Protein AF-D1CBC8-F1 (afdb_monomer)

Mean predicted aligned error: 10.32 Å

Solvent-accessible surface area (backbone atoms only — not comparable to full-atom values): 6548 Å² total; per-residue (Å²): 122,94,78,79,66,60,103,83,49,77,75,50,75,65,59,50,47,52,52,49,54,36,43,73,75,32,49,66,48,43,49,51,54,38,56,55,56,63,55,48,77,80,55,93,51,64,68,62,40,53,53,52,50,52,52,51,53,51,53,56,50,50,46,66,72,66,66,55,57,64,69,57,41,40,55,52,50,53,56,49,52,54,51,52,52,50,53,49,48,43,74,72,63,46,79,78,76,46,78,76,71,66,81,56,78,80,88,124

pLDDT: mean 77.58, std 15.63, range [42.41, 95.19]

Sequence (108 aa):
MRRFISEDEPLTPEEEEVGRLLAERYPDVARLLLAAADITHLSYDQKKNTDFLMKLSGIAADVLVSNMPAAEANEYVLRKIEVLKAELRENMFGPQTGPWAQGKPPRI

Structure (mmCIF, N/CA/C/O backbone):
data_AF-D1CBC8-F1
#
_entry.id   AF-D1CBC8-F1
#
loop_
_atom_site.group_PDB
_atom_site.id
_atom_site.type_symbol
_atom_site.label_atom_id
_atom_site.label_alt_id
_atom_site.label_comp_id
_atom_site.label_asym_id
_atom_site.label_entity_id
_atom_site.label_seq_id
_atom_site.pdbx_PDB_ins_code
_atom_site.Cartn_x
_atom_site.Cartn_y
_atom_site.Cartn_z
_atom_site.occupancy
_atom_site.B_iso_or_equiv
_atom_site.auth_seq_id
_atom_site.auth_comp_id
_atom_site.auth_asym_id
_atom_site.auth_atom_id
_atom_site.pdbx_PDB_model_num
ATOM 1 N N . MET A 1 1 ? -8.326 0.740 -8.263 1.00 45.34 1 MET A N 1
ATOM 2 C CA . MET A 1 1 ? -7.888 1.686 -7.209 1.00 45.34 1 MET A CA 1
ATOM 3 C C . MET A 1 1 ? -8.606 3.036 -7.297 1.00 45.34 1 MET A C 1
ATOM 5 O O . MET A 1 1 ? -8.348 3.904 -6.487 1.00 45.34 1 MET A O 1
ATOM 9 N N . ARG A 1 2 ? -9.550 3.216 -8.235 1.00 44.44 2 ARG A N 1
ATOM 10 C CA . ARG A 1 2 ? -10.256 4.478 -8.516 1.00 44.44 2 ARG A CA 1
ATOM 11 C C . ARG A 1 2 ? -11.395 4.822 -7.530 1.00 44.44 2 ARG A C 1
ATOM 13 O O . ARG A 1 2 ? -12.295 5.554 -7.909 1.00 44.44 2 ARG A O 1
ATOM 20 N N . ARG A 1 3 ? -11.443 4.210 -6.338 1.00 46.97 3 ARG A N 1
ATOM 21 C CA . ARG A 1 3 ? -12.675 4.136 -5.520 1.00 46.97 3 ARG A CA 1
ATOM 22 C C . ARG A 1 3 ? -12.592 4.651 -4.071 1.00 46.97 3 ARG A C 1
ATOM 24 O O . ARG A 1 3 ? -13.603 4.551 -3.391 1.00 46.97 3 ARG A O 1
ATOM 31 N N . PHE A 1 4 ? -11.453 5.148 -3.569 1.00 48.41 4 PHE A N 1
ATOM 32 C CA . PHE A 1 4 ? -11.237 5.141 -2.104 1.00 48.41 4 PHE A CA 1
ATOM 33 C C . PHE A 1 4 ? -10.740 6.412 -1.417 1.00 48.41 4 PHE A C 1
ATOM 35 O O . PHE A 1 4 ? -10.714 6.436 -0.189 1.00 48.41 4 PHE A O 1
ATOM 42 N N . ILE A 1 5 ? -10.398 7.471 -2.140 1.00 48.56 5 ILE A N 1
ATOM 43 C CA . ILE A 1 5 ? -10.045 8.754 -1.527 1.00 48.56 5 ILE A CA 1
ATOM 44 C C . ILE A 1 5 ? -10.991 9.760 -2.168 1.00 48.56 5 ILE A C 1
ATOM 46 O O . ILE A 1 5 ? -10.710 10.232 -3.254 1.00 48.56 5 ILE A O 1
ATOM 50 N N . SER A 1 6 ? -12.146 9.984 -1.534 1.00 42.41 6 SER A N 1
ATOM 51 C CA . SER A 1 6 ? -13.208 10.894 -1.986 1.00 42.41 6 SER A CA 1
ATOM 52 C C . SER A 1 6 ? -14.004 10.438 -3.225 1.00 42.41 6 SER A C 1
ATOM 54 O O . SER A 1 6 ? -13.460 10.146 -4.283 1.00 42.41 6 SER A O 1
ATOM 56 N N . GLU A 1 7 ? -15.334 10.398 -3.114 1.00 46.31 7 GLU A N 1
ATOM 57 C CA . GLU A 1 7 ? -16.229 10.302 -4.282 1.00 46.31 7 GLU A CA 1
ATOM 58 C C . GLU A 1 7 ? -16.160 11.574 -5.160 1.00 46.31 7 GLU A C 1
ATOM 60 O O . GLU A 1 7 ? -16.612 11.546 -6.303 1.00 46.31 7 GLU A O 1
ATOM 65 N N . ASP A 1 8 ? -15.533 12.649 -4.656 1.00 49.28 8 ASP A N 1
ATOM 66 C CA . ASP A 1 8 ? -15.546 13.994 -5.239 1.00 49.28 8 ASP A CA 1
ATOM 67 C C . ASP A 1 8 ? -14.153 14.575 -5.563 1.00 49.28 8 ASP A C 1
ATOM 69 O O . ASP A 1 8 ? -14.069 15.591 -6.255 1.00 49.28 8 ASP A O 1
ATOM 73 N N . GLU A 1 9 ? -13.049 13.966 -5.106 1.00 54.22 9 GLU A N 1
ATOM 74 C CA . GLU A 1 9 ? -11.693 14.469 -5.370 1.00 54.22 9 GLU A CA 1
ATOM 75 C C . GLU A 1 9 ? -10.985 13.574 -6.394 1.00 54.22 9 GLU A C 1
ATOM 77 O O . GLU A 1 9 ? -10.832 12.369 -6.176 1.00 54.22 9 GLU A O 1
ATOM 82 N N . PRO A 1 10 ? -10.563 14.129 -7.543 1.00 61.53 10 PRO A N 1
ATOM 83 C CA . PRO A 1 10 ? -9.747 13.383 -8.485 1.00 61.53 10 PRO A CA 1
ATOM 84 C C . PRO A 1 10 ? -8.425 12.996 -7.817 1.00 61.53 10 PRO A C 1
ATOM 86 O O . PRO A 1 10 ? -7.876 13.773 -7.035 1.00 61.53 10 PRO A O 1
ATOM 89 N N . LEU A 1 11 ? -7.899 11.816 -8.171 1.00 64.25 11 LEU A N 1
ATOM 90 C CA . LEU A 1 11 ? -6.533 11.443 -7.807 1.00 64.25 11 LEU A CA 1
ATOM 91 C C . LEU A 1 11 ? -5.596 12.584 -8.193 1.00 64.25 11 LEU A C 1
ATOM 93 O O . LEU A 1 11 ? -5.697 13.152 -9.288 1.00 64.25 11 LEU A O 1
ATOM 97 N N . THR A 1 12 ? -4.678 12.914 -7.295 1.00 81.00 12 THR A N 1
ATOM 98 C CA . THR A 1 12 ? -3.614 13.842 -7.648 1.00 81.00 12 THR A CA 1
ATOM 99 C C . THR A 1 12 ? -2.770 13.222 -8.771 1.00 81.00 12 THR A C 1
ATOM 101 O O . THR A 1 12 ? -2.625 11.996 -8.832 1.00 81.00 12 THR A O 1
ATOM 104 N N . PRO A 1 13 ? -2.170 14.031 -9.663 1.00 84.38 13 PRO A N 1
ATOM 105 C CA . PRO A 1 13 ? -1.295 13.509 -10.714 1.00 84.38 13 PRO A CA 1
ATOM 106 C C . PRO A 1 13 ? -0.170 12.607 -10.179 1.00 84.38 13 PRO A C 1
ATOM 108 O O . PRO A 1 13 ? 0.257 11.671 -10.850 1.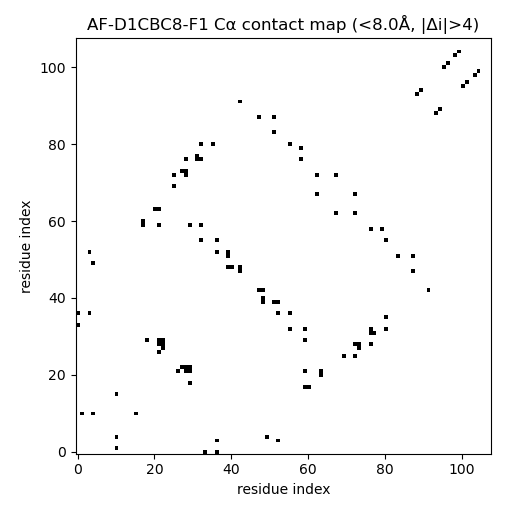00 84.38 13 PRO A O 1
ATOM 111 N N . GLU A 1 14 ? 0.291 12.865 -8.953 1.00 81.69 14 GLU A N 1
ATOM 112 C CA . GLU A 1 14 ? 1.307 12.065 -8.268 1.00 81.69 14 GLU A CA 1
ATOM 113 C C . GLU A 1 14 ? 0.785 10.674 -7.884 1.00 81.69 14 GLU A C 1
ATOM 115 O O . GLU A 1 14 ? 1.470 9.679 -8.113 1.00 81.69 14 GLU A O 1
ATOM 120 N N . GLU A 1 15 ? -0.437 10.571 -7.357 1.00 75.31 15 GLU A N 1
ATOM 121 C CA . GLU A 1 15 ? -1.059 9.284 -7.019 1.00 75.31 15 GLU A CA 1
ATOM 122 C C . GLU A 1 15 ? -1.352 8.442 -8.264 1.00 75.31 15 GLU A C 1
ATOM 124 O O . GLU A 1 15 ? -1.159 7.221 -8.248 1.00 75.31 15 GLU A O 1
ATOM 129 N N . GLU A 1 16 ? -1.779 9.079 -9.359 1.00 83.94 16 GLU A N 1
ATOM 130 C CA . GLU A 1 16 ? -1.954 8.400 -10.646 1.00 83.94 16 GLU A CA 1
ATOM 131 C C . GLU A 1 16 ? -0.626 7.836 -11.161 1.00 83.94 16 GLU A C 1
ATOM 133 O O . GLU A 1 16 ? -0.566 6.676 -11.580 1.00 83.94 16 GLU A O 1
ATOM 138 N N . GLU A 1 17 ? 0.448 8.622 -11.079 1.00 86.75 17 GLU A N 1
ATOM 139 C CA . GLU A 1 17 ? 1.780 8.215 -11.517 1.00 86.75 17 GLU A CA 1
ATOM 140 C C . GLU A 1 17 ? 2.359 7.098 -10.637 1.00 86.75 17 GLU A C 1
ATOM 142 O O . GLU A 1 17 ? 2.883 6.114 -11.161 1.00 86.75 17 GLU A O 1
ATOM 147 N N . VAL A 1 18 ? 2.201 7.174 -9.312 1.00 84.69 18 VAL A N 1
ATOM 148 C CA . VAL A 1 18 ? 2.586 6.094 -8.386 1.00 84.69 18 VAL A CA 1
ATOM 149 C C . VAL A 1 18 ? 1.838 4.807 -8.725 1.00 84.69 18 VAL A C 1
ATOM 151 O O . VAL A 1 18 ? 2.457 3.746 -8.850 1.00 84.69 18 VAL A O 1
ATOM 154 N N . GLY A 1 19 ? 0.520 4.888 -8.930 1.00 85.06 19 GLY A N 1
ATOM 155 C CA . GLY A 1 19 ? -0.296 3.742 -9.326 1.00 85.06 19 GLY A CA 1
ATOM 156 C C . GLY A 1 19 ? 0.145 3.144 -10.665 1.00 85.06 19 GLY A C 1
ATOM 157 O O . GLY A 1 19 ? 0.237 1.919 -10.793 1.00 85.06 19 GLY A O 1
ATOM 158 N N . ARG A 1 20 ? 0.474 3.995 -11.644 1.00 90.75 20 ARG A N 1
ATOM 159 C CA . ARG A 1 20 ? 0.974 3.591 -12.965 1.00 90.75 20 ARG A CA 1
ATOM 160 C C . ARG A 1 20 ? 2.325 2.884 -12.862 1.00 90.75 20 ARG A C 1
ATOM 162 O O . ARG A 1 20 ? 2.454 1.760 -13.343 1.00 90.75 20 ARG A O 1
ATOM 169 N N . LEU A 1 21 ? 3.301 3.503 -12.198 1.00 91.44 21 LEU A N 1
ATOM 170 C CA . LEU A 1 21 ? 4.648 2.957 -12.016 1.00 91.44 21 LEU A CA 1
ATOM 171 C C . LEU A 1 21 ? 4.627 1.630 -11.256 1.00 91.44 21 LEU A C 1
ATOM 173 O O . LEU A 1 21 ? 5.379 0.711 -11.590 1.00 91.44 21 LEU A O 1
ATOM 177 N N . LEU A 1 22 ? 3.759 1.508 -10.251 1.00 90.00 22 LEU A N 1
ATOM 178 C CA . LEU A 1 22 ? 3.613 0.279 -9.484 1.00 90.00 22 LEU A CA 1
ATOM 179 C C . LEU A 1 22 ? 2.979 -0.837 -10.315 1.00 90.00 22 LEU A C 1
ATOM 181 O O . LEU A 1 22 ? 3.463 -1.963 -10.276 1.00 90.00 22 LEU A O 1
ATOM 185 N N . ALA A 1 23 ? 1.941 -0.537 -11.097 1.00 91.06 23 ALA A N 1
ATOM 186 C CA . ALA A 1 23 ? 1.311 -1.517 -11.978 1.00 91.06 23 ALA A CA 1
ATOM 187 C C . ALA A 1 23 ? 2.254 -1.998 -13.094 1.00 91.06 23 ALA A C 1
ATOM 189 O O . ALA A 1 23 ? 2.199 -3.164 -13.481 1.00 91.06 23 ALA A O 1
ATOM 190 N N . GLU A 1 24 ? 3.122 -1.116 -13.590 1.00 92.50 24 GLU A N 1
ATOM 191 C CA . GLU A 1 24 ? 4.097 -1.428 -14.636 1.00 92.50 24 GLU A CA 1
ATOM 192 C C . GLU A 1 24 ? 5.258 -2.284 -14.108 1.00 92.50 24 GLU A C 1
ATOM 194 O O . GLU A 1 24 ? 5.638 -3.272 -14.735 1.00 92.50 24 GLU A O 1
ATOM 199 N N . ARG A 1 25 ? 5.809 -1.937 -12.937 1.00 91.50 25 ARG A N 1
ATOM 200 C CA . ARG A 1 25 ? 7.011 -2.589 -12.383 1.00 91.50 25 ARG A CA 1
ATOM 201 C C . ARG A 1 25 ? 6.702 -3.777 -11.472 1.00 91.50 25 ARG A C 1
ATOM 203 O O . ARG A 1 25 ? 7.490 -4.716 -11.409 1.00 91.50 25 ARG A O 1
ATOM 210 N N . TYR A 1 26 ? 5.572 -3.737 -10.769 1.00 94.69 26 TYR A N 1
ATOM 211 C CA . TYR A 1 26 ? 5.175 -4.714 -9.751 1.00 94.69 26 TYR A CA 1
ATOM 212 C C . TYR A 1 26 ? 3.671 -5.038 -9.843 1.00 94.69 26 TYR A C 1
ATOM 214 O O . TYR A 1 26 ? 2.903 -4.745 -8.920 1.00 94.69 26 TYR A O 1
ATOM 222 N N . PRO A 1 27 ? 3.215 -5.669 -10.941 1.00 92.31 27 PRO A N 1
ATOM 223 C CA . PRO A 1 27 ? 1.789 -5.868 -11.208 1.00 92.31 27 PRO A CA 1
ATOM 224 C C . PRO A 1 27 ? 1.061 -6.658 -10.110 1.00 92.31 27 PRO A C 1
ATOM 226 O O . PRO A 1 27 ? -0.088 -6.354 -9.789 1.00 92.31 27 PRO A O 1
ATOM 229 N N . ASP A 1 28 ? 1.716 -7.642 -9.494 1.00 92.62 28 ASP A N 1
ATOM 230 C CA . ASP A 1 28 ? 1.106 -8.435 -8.421 1.00 92.62 28 ASP A CA 1
ATOM 231 C C . ASP A 1 28 ? 0.997 -7.657 -7.106 1.00 92.62 28 ASP A C 1
ATOM 233 O O . ASP A 1 28 ? -0.027 -7.733 -6.429 1.00 92.62 28 ASP A O 1
ATOM 237 N N . VAL A 1 29 ? 1.984 -6.814 -6.793 1.00 93.06 29 VAL A N 1
ATOM 238 C CA . VAL A 1 29 ? 1.921 -5.899 -5.642 1.00 93.06 29 VAL A CA 1
ATOM 239 C C . VAL A 1 29 ? 0.774 -4.907 -5.811 1.00 93.06 29 VAL A C 1
ATOM 241 O O . VAL A 1 29 ? -0.011 -4.711 -4.884 1.00 93.06 29 VAL A O 1
ATOM 244 N N . ALA A 1 30 ? 0.622 -4.326 -7.005 1.00 91.12 30 ALA A N 1
ATOM 245 C CA . ALA A 1 30 ? -0.481 -3.417 -7.301 1.00 91.12 30 ALA A CA 1
ATOM 246 C C . ALA A 1 30 ? -1.849 -4.095 -7.099 1.00 91.12 30 ALA A C 1
ATOM 248 O O . ALA A 1 30 ? -2.761 -3.498 -6.524 1.00 91.12 30 ALA A O 1
ATOM 249 N N . ARG A 1 31 ? -1.991 -5.365 -7.507 1.00 90.81 31 ARG A N 1
ATOM 250 C CA . ARG A 1 31 ? -3.213 -6.157 -7.272 1.00 90.81 31 ARG A CA 1
ATOM 251 C C . ARG A 1 31 ? -3.465 -6.410 -5.789 1.00 90.81 31 ARG A C 1
ATOM 253 O O . ARG A 1 31 ? -4.601 -6.268 -5.345 1.00 90.81 31 ARG A O 1
ATOM 260 N N . LEU A 1 32 ? -2.433 -6.762 -5.024 1.00 90.50 32 LEU A N 1
ATOM 261 C CA . LEU A 1 32 ? -2.561 -7.012 -3.587 1.00 90.50 32 LEU A CA 1
ATOM 262 C C . LEU A 1 32 ? -2.973 -5.759 -2.818 1.00 90.50 32 LEU A C 1
ATOM 264 O O . LEU A 1 32 ? -3.882 -5.819 -1.992 1.00 90.50 32 LEU A O 1
ATOM 268 N N . LEU A 1 33 ? -2.343 -4.623 -3.109 1.00 89.38 33 LEU A N 1
ATOM 269 C CA . LEU A 1 33 ? -2.682 -3.350 -2.477 1.00 89.38 33 LEU A CA 1
ATOM 270 C C . LEU A 1 33 ? -4.086 -2.885 -2.868 1.00 89.38 33 LEU A C 1
ATOM 272 O O . LEU A 1 33 ? -4.799 -2.339 -2.031 1.00 89.38 33 LEU A O 1
ATOM 276 N N . LEU A 1 34 ? -4.515 -3.153 -4.106 1.00 88.12 34 LEU A N 1
ATOM 277 C CA . LEU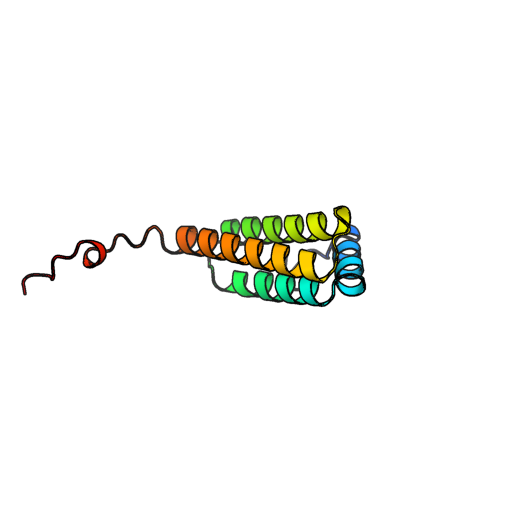 A 1 34 ? -5.880 -2.869 -4.545 1.00 88.12 34 LEU A CA 1
ATOM 278 C C . LEU A 1 34 ? -6.886 -3.701 -3.749 1.00 88.12 34 LEU A C 1
ATOM 280 O O . LEU A 1 34 ? -7.823 -3.150 -3.184 1.00 88.12 34 LEU A O 1
ATOM 284 N N . ALA A 1 35 ? -6.659 -5.011 -3.659 1.00 87.12 35 ALA A N 1
ATOM 285 C CA . ALA A 1 35 ? -7.518 -5.902 -2.891 1.00 87.12 35 ALA A CA 1
ATOM 286 C C . ALA A 1 35 ? -7.548 -5.530 -1.398 1.00 87.12 35 ALA A C 1
ATOM 288 O O . ALA A 1 35 ? -8.588 -5.641 -0.755 1.00 87.12 35 ALA A O 1
ATOM 289 N N . ALA A 1 36 ? -6.426 -5.067 -0.838 1.00 86.19 36 ALA A N 1
ATOM 290 C CA . ALA A 1 36 ? -6.367 -4.587 0.539 1.00 86.19 36 ALA A CA 1
ATOM 291 C C . ALA A 1 36 ? -7.156 -3.285 0.734 1.00 86.19 36 ALA A C 1
ATOM 293 O O . ALA A 1 36 ? -7.892 -3.172 1.713 1.00 86.19 36 ALA A O 1
ATOM 294 N N . ALA A 1 37 ? -7.049 -2.333 -0.197 1.00 83.56 37 ALA A N 1
ATOM 295 C CA . ALA A 1 37 ? -7.848 -1.111 -0.178 1.00 83.56 37 ALA A CA 1
ATOM 296 C C . ALA A 1 37 ? -9.349 -1.433 -0.254 1.00 83.56 37 ALA A C 1
ATOM 298 O O . ALA A 1 37 ? -10.124 -0.858 0.506 1.00 83.56 37 ALA A O 1
ATOM 299 N N . ASP A 1 38 ? -9.743 -2.428 -1.057 1.00 81.06 38 ASP A N 1
ATOM 300 C CA . ASP A 1 38 ? -11.143 -2.847 -1.201 1.00 81.06 38 ASP A CA 1
ATOM 301 C C . ASP A 1 38 ? -11.784 -3.350 0.112 1.00 81.06 38 ASP A C 1
ATOM 303 O O . ASP A 1 38 ? -12.992 -3.210 0.311 1.00 81.06 38 ASP A O 1
ATOM 307 N N . ILE A 1 39 ? -10.989 -3.872 1.057 1.00 69.56 39 ILE A N 1
ATOM 308 C CA . ILE A 1 39 ? -11.470 -4.359 2.366 1.00 69.56 39 ILE A CA 1
ATOM 309 C C . ILE A 1 39 ? -11.931 -3.210 3.281 1.00 69.56 39 ILE A C 1
ATOM 311 O O . ILE A 1 39 ? -12.772 -3.422 4.159 1.00 69.56 39 ILE A O 1
ATOM 315 N N . THR A 1 40 ? -11.442 -1.982 3.078 1.00 68.25 40 THR A N 1
ATOM 316 C CA . THR A 1 40 ? -11.788 -0.824 3.931 1.00 68.25 40 THR A CA 1
ATOM 317 C C . THR A 1 40 ? -13.265 -0.435 3.885 1.00 68.25 40 THR A C 1
ATOM 319 O O . THR A 1 40 ? -13.753 0.231 4.795 1.00 68.25 40 THR A O 1
ATOM 322 N N . HIS A 1 41 ? -14.018 -0.928 2.901 1.00 61.41 41 HIS A N 1
ATOM 323 C CA . HIS A 1 41 ? -15.470 -0.765 2.832 1.00 61.41 41 HIS A CA 1
ATOM 324 C C . HIS A 1 41 ? -16.247 -1.438 3.977 1.00 61.41 41 HIS A C 1
ATOM 326 O O . HIS A 1 41 ? -17.443 -1.195 4.121 1.00 61.41 41 HIS A O 1
ATOM 332 N N . 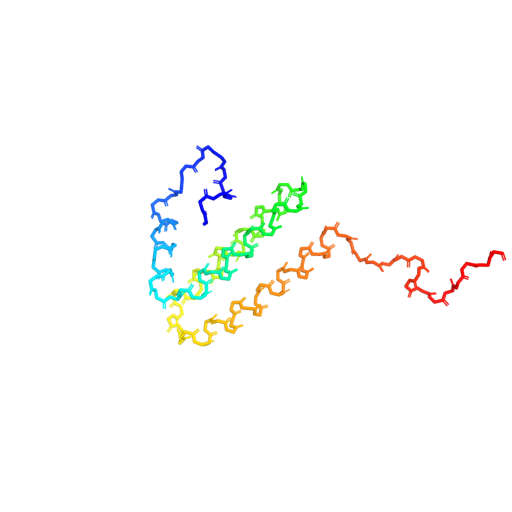LEU A 1 42 ? -15.610 -2.295 4.781 1.00 56.88 42 LEU A N 1
ATOM 333 C CA . LEU A 1 42 ? -16.292 -3.067 5.825 1.00 56.88 42 LEU A CA 1
ATOM 334 C C . LEU A 1 42 ? -16.428 -2.324 7.172 1.00 56.88 42 LEU A C 1
ATOM 336 O O . LEU A 1 42 ? -17.084 -2.837 8.076 1.00 56.88 42 LEU A O 1
ATOM 340 N N . SER A 1 43 ? -15.838 -1.131 7.320 1.00 60.41 43 SER A N 1
ATOM 341 C CA . SER A 1 43 ? -15.843 -0.332 8.557 1.00 60.41 43 SER A CA 1
ATOM 342 C C . SER A 1 43 ? -16.649 0.963 8.402 1.00 60.41 43 SER A C 1
ATOM 344 O O . SER A 1 43 ? -16.378 1.750 7.495 1.00 60.41 43 SER A O 1
ATOM 346 N N . TYR A 1 44 ? -17.576 1.230 9.334 1.00 59.12 44 TYR A N 1
ATOM 347 C CA . TYR A 1 44 ? -18.340 2.490 9.419 1.00 59.12 44 TYR A CA 1
ATOM 348 C C . TYR A 1 44 ? -17.524 3.683 9.967 1.00 59.12 44 TYR A C 1
ATOM 350 O O . TYR A 1 44 ? -18.029 4.803 10.003 1.00 59.12 44 TYR A O 1
ATOM 358 N N . ASP A 1 45 ? -16.278 3.475 10.406 1.00 73.00 45 ASP A N 1
ATOM 359 C CA . ASP A 1 45 ? -15.415 4.538 10.937 1.00 73.00 45 ASP A CA 1
ATOM 360 C C . ASP A 1 45 ? -14.499 5.098 9.836 1.00 73.00 45 ASP A C 1
ATOM 362 O O . ASP A 1 45 ? -13.456 4.524 9.507 1.00 73.00 45 ASP A O 1
ATOM 366 N N . GLN A 1 46 ? -14.896 6.245 9.274 1.00 70.88 46 GLN A N 1
ATOM 367 C CA . GLN A 1 46 ? -14.181 6.930 8.193 1.00 70.88 46 GLN A CA 1
ATOM 368 C C . GLN A 1 46 ? -12.731 7.268 8.566 1.00 70.88 46 GLN A C 1
ATOM 370 O O . GLN A 1 46 ? -11.839 7.119 7.734 1.00 70.88 46 GLN A O 1
ATOM 375 N N . LYS A 1 47 ? -12.466 7.655 9.822 1.00 77.56 47 LYS A N 1
ATOM 376 C CA . LYS A 1 47 ? -11.115 8.022 10.269 1.00 77.56 47 LYS A CA 1
ATOM 377 C C . LYS A 1 47 ? -10.178 6.814 10.245 1.00 77.56 47 LYS A C 1
ATOM 379 O O . LYS A 1 47 ? -9.026 6.941 9.832 1.00 77.56 47 LYS A O 1
ATOM 384 N N . LYS A 1 48 ? -10.667 5.641 10.662 1.00 74.38 48 LYS A N 1
ATOM 385 C CA . LYS A 1 48 ? -9.893 4.387 10.618 1.00 74.38 48 LYS A CA 1
ATOM 386 C C . LYS A 1 48 ? -9.611 3.938 9.183 1.00 74.38 48 LYS A C 1
ATOM 388 O O . LYS A 1 48 ? -8.520 3.444 8.910 1.00 74.38 48 LYS A O 1
ATOM 393 N N . ASN A 1 49 ? -10.553 4.160 8.266 1.00 76.75 49 ASN A N 1
ATOM 394 C CA . ASN A 1 49 ? -10.360 3.847 6.849 1.00 76.75 49 ASN A CA 1
ATOM 395 C C . ASN A 1 49 ? -9.290 4.747 6.221 1.00 76.75 49 ASN A C 1
ATOM 397 O O . ASN A 1 49 ? -8.412 4.246 5.523 1.00 76.75 49 ASN A O 1
ATOM 401 N N . THR A 1 50 ? -9.302 6.048 6.525 1.00 78.44 50 THR A N 1
ATOM 402 C CA . THR A 1 50 ? -8.279 6.985 6.038 1.00 78.44 50 THR A CA 1
ATOM 403 C C . THR A 1 50 ? -6.878 6.626 6.544 1.00 78.44 50 THR A C 1
ATOM 405 O O . THR A 1 50 ? -5.945 6.614 5.747 1.00 78.44 50 THR A O 1
ATOM 408 N N . ASP A 1 51 ? -6.714 6.275 7.827 1.00 83.25 51 ASP A N 1
ATOM 409 C CA . ASP A 1 51 ? -5.412 5.838 8.370 1.00 83.25 51 ASP A CA 1
ATOM 410 C C . ASP A 1 51 ? -4.888 4.578 7.662 1.00 83.25 51 ASP A C 1
ATOM 412 O O . ASP A 1 51 ? -3.730 4.523 7.247 1.00 83.25 51 ASP A O 1
ATOM 416 N N . PHE A 1 52 ? -5.754 3.583 7.454 1.00 84.81 52 PHE A N 1
ATOM 417 C CA . PHE A 1 52 ? -5.386 2.357 6.750 1.00 84.81 52 PHE A CA 1
ATOM 418 C C . PHE A 1 52 ? -4.969 2.624 5.297 1.00 84.81 52 PHE A C 1
ATOM 420 O O . PHE A 1 52 ? -3.944 2.109 4.848 1.00 84.81 52 PHE A O 1
ATOM 427 N N . LEU A 1 53 ? -5.729 3.447 4.567 1.00 82.88 53 LEU A N 1
ATOM 428 C CA . LEU A 1 53 ? -5.405 3.812 3.186 1.00 82.88 53 LEU A CA 1
ATOM 429 C C . LEU A 1 53 ? -4.085 4.589 3.103 1.00 82.88 53 LEU A C 1
ATOM 431 O O . LEU A 1 53 ? -3.256 4.269 2.255 1.00 82.88 53 LEU A O 1
ATOM 435 N N . MET A 1 54 ? -3.829 5.528 4.023 1.00 86.00 54 MET A N 1
ATOM 436 C CA . MET A 1 54 ? -2.538 6.226 4.096 1.00 86.00 54 MET A CA 1
ATOM 437 C C . MET A 1 54 ? -1.372 5.256 4.333 1.00 86.00 54 MET A C 1
ATOM 439 O O . MET A 1 54 ? -0.333 5.362 3.678 1.00 86.00 54 MET A O 1
ATOM 443 N N . LYS A 1 55 ? -1.541 4.269 5.222 1.00 90.00 55 LYS A N 1
ATOM 444 C CA . LYS A 1 55 ? -0.526 3.232 5.465 1.00 90.00 55 LYS A CA 1
ATOM 445 C C . LYS A 1 55 ? -0.284 2.354 4.231 1.00 90.00 55 LYS A C 1
ATOM 447 O O . LYS A 1 55 ? 0.867 2.019 3.953 1.00 90.00 55 LYS A O 1
ATOM 452 N N . LEU A 1 56 ? -1.326 2.012 3.465 1.00 88.94 56 LEU A N 1
ATOM 453 C CA . LEU A 1 56 ? -1.173 1.293 2.191 1.00 88.94 56 LEU A CA 1
ATOM 454 C C . LEU A 1 56 ? -0.397 2.109 1.149 1.00 88.94 56 LEU A C 1
ATOM 456 O O . LEU A 1 56 ? 0.486 1.555 0.492 1.00 88.94 56 LEU A O 1
ATOM 460 N N . SER A 1 57 ? -0.672 3.411 1.029 1.00 86.75 57 SER A N 1
ATOM 461 C CA . SER A 1 57 ? 0.078 4.304 0.135 1.00 86.75 57 SER A CA 1
ATOM 462 C C . SER A 1 57 ? 1.561 4.380 0.511 1.00 86.75 57 SER A C 1
ATOM 464 O O . SER A 1 57 ? 2.420 4.335 -0.368 1.00 86.75 57 SER A O 1
ATOM 466 N N . GLY A 1 58 ? 1.882 4.395 1.810 1.00 89.94 58 GLY A N 1
ATOM 467 C CA . GLY A 1 58 ? 3.266 4.313 2.287 1.00 89.94 58 GLY A CA 1
ATOM 468 C C . GLY A 1 58 ? 3.982 3.032 1.840 1.00 89.94 58 GLY A C 1
ATOM 469 O O . GLY A 1 58 ? 5.114 3.089 1.368 1.00 89.94 58 GLY A O 1
ATOM 470 N N . ILE A 1 59 ? 3.303 1.879 1.893 1.00 92.12 59 ILE A N 1
ATOM 471 C CA . ILE A 1 59 ? 3.867 0.598 1.429 1.00 92.12 59 ILE A CA 1
ATOM 472 C C . ILE A 1 59 ? 4.146 0.627 -0.082 1.00 92.12 59 ILE A C 1
ATOM 474 O O . ILE A 1 59 ? 5.179 0.124 -0.524 1.00 92.12 59 ILE A O 1
ATOM 478 N N . ALA A 1 60 ? 3.248 1.215 -0.879 1.00 89.69 60 ALA A N 1
ATOM 479 C CA . ALA A 1 60 ? 3.452 1.367 -2.320 1.00 89.69 60 ALA A CA 1
ATOM 480 C C . ALA A 1 60 ? 4.706 2.202 -2.633 1.00 89.69 60 ALA A C 1
ATOM 482 O O . ALA A 1 60 ? 5.517 1.813 -3.477 1.00 89.69 60 ALA A O 1
ATOM 483 N N . ALA A 1 61 ? 4.882 3.321 -1.924 1.00 89.62 61 ALA A N 1
ATOM 484 C CA . ALA A 1 61 ? 6.046 4.188 -2.069 1.00 89.62 61 ALA A CA 1
ATOM 485 C C . ALA A 1 61 ? 7.347 3.473 -1.667 1.00 89.62 61 ALA A C 1
ATOM 487 O O . ALA A 1 61 ? 8.314 3.507 -2.430 1.00 89.62 61 ALA A O 1
ATOM 488 N N . ASP A 1 62 ? 7.355 2.763 -0.533 1.00 92.62 62 ASP A N 1
ATOM 489 C CA . ASP A 1 62 ? 8.511 1.986 -0.066 1.00 92.62 62 ASP A CA 1
ATOM 490 C C . ASP A 1 62 ? 9.002 1.002 -1.134 1.00 92.62 62 ASP A C 1
ATOM 492 O O . ASP A 1 62 ? 10.203 0.926 -1.407 1.00 92.62 62 ASP A O 1
ATOM 496 N N . VAL A 1 63 ? 8.081 0.269 -1.770 1.00 93.19 63 VAL A N 1
ATOM 497 C CA . VAL A 1 63 ? 8.408 -0.709 -2.821 1.00 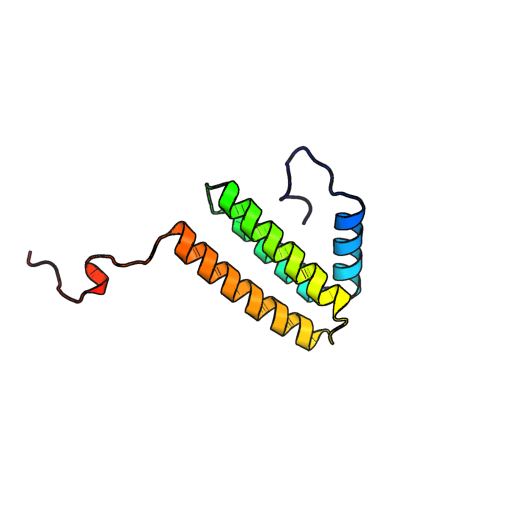93.19 63 VAL A CA 1
ATOM 498 C C . VAL A 1 63 ? 9.040 -0.028 -4.037 1.00 93.19 63 VAL A C 1
ATOM 500 O O . VAL A 1 63 ? 10.045 -0.508 -4.570 1.00 93.19 63 VAL A O 1
ATOM 503 N N . LEU A 1 64 ? 8.482 1.105 -4.474 1.00 89.69 64 LEU A N 1
ATOM 504 C CA . LEU A 1 64 ? 8.978 1.841 -5.639 1.00 89.69 64 LEU A CA 1
ATOM 505 C C . LEU A 1 64 ? 10.371 2.434 -5.411 1.00 89.69 64 LEU A C 1
ATOM 507 O O . LEU A 1 64 ? 11.216 2.343 -6.309 1.00 89.69 64 LEU A O 1
ATOM 511 N N . VAL A 1 65 ? 10.602 3.013 -4.228 1.00 91.62 65 VAL A N 1
ATOM 512 C CA . VAL A 1 65 ? 11.876 3.639 -3.839 1.00 91.62 65 VAL A CA 1
ATOM 513 C C . VAL A 1 65 ? 12.958 2.588 -3.606 1.00 91.62 65 VAL A C 1
ATOM 515 O O . VAL A 1 65 ? 14.084 2.755 -4.067 1.00 91.62 65 VAL A O 1
ATOM 518 N N . SER A 1 66 ? 12.620 1.484 -2.939 1.00 89.56 66 SER A N 1
ATOM 519 C CA . SER A 1 66 ? 13.591 0.442 -2.584 1.00 89.56 66 SER A CA 1
ATOM 520 C C . SER A 1 66 ? 14.073 -0.372 -3.789 1.00 89.56 66 SER A C 1
ATOM 522 O O . SER A 1 66 ? 15.077 -1.068 -3.682 1.00 89.56 66 SER A O 1
ATOM 524 N N . ASN A 1 67 ? 13.373 -0.293 -4.930 1.00 86.75 67 ASN A N 1
ATOM 525 C CA . ASN A 1 67 ? 13.689 -1.021 -6.166 1.00 86.75 67 ASN A CA 1
ATOM 526 C C . ASN A 1 67 ? 13.984 -2.518 -5.931 1.00 86.75 67 ASN A C 1
ATOM 528 O O . ASN A 1 67 ? 14.922 -3.085 -6.494 1.00 86.75 67 ASN A O 1
ATOM 532 N N . MET A 1 68 ? 13.202 -3.129 -5.041 1.00 88.94 68 MET A N 1
ATOM 533 C CA . MET A 1 68 ? 13.373 -4.521 -4.620 1.00 88.94 68 MET A CA 1
ATOM 534 C C . MET A 1 68 ? 13.068 -5.473 -5.783 1.00 88.94 68 MET A C 1
ATOM 536 O O . MET A 1 68 ? 12.227 -5.163 -6.625 1.00 88.94 68 MET A O 1
ATOM 540 N N . PRO A 1 69 ? 13.661 -6.674 -5.829 1.00 93.38 69 PRO A N 1
ATOM 541 C CA . PRO A 1 69 ? 13.199 -7.722 -6.730 1.00 93.38 69 PRO A CA 1
ATOM 542 C C . PRO A 1 69 ? 11.703 -8.006 -6.536 1.00 93.38 69 PRO A C 1
ATOM 544 O O . PRO A 1 69 ? 11.201 -7.996 -5.414 1.00 93.38 69 PRO A O 1
ATOM 547 N N . ALA A 1 70 ? 10.981 -8.313 -7.619 1.00 89.19 70 ALA A N 1
ATOM 548 C CA . ALA A 1 70 ? 9.524 -8.481 -7.572 1.00 89.19 70 ALA A CA 1
ATOM 549 C C . ALA A 1 70 ? 9.051 -9.534 -6.550 1.00 89.19 70 ALA A C 1
ATOM 551 O O . ALA A 1 70 ? 8.025 -9.340 -5.901 1.00 89.19 70 ALA A O 1
ATOM 552 N N . ALA A 1 71 ? 9.811 -10.621 -6.372 1.00 90.31 71 ALA A N 1
ATOM 553 C CA . ALA A 1 71 ? 9.504 -11.650 -5.379 1.00 90.31 71 ALA A 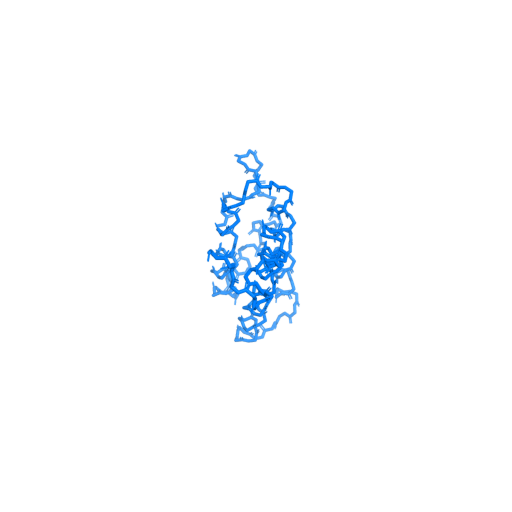CA 1
ATOM 554 C C . ALA A 1 71 ? 9.616 -11.114 -3.939 1.00 90.31 71 ALA A C 1
ATOM 556 O O . ALA A 1 71 ? 8.712 -11.320 -3.133 1.00 90.31 71 ALA A O 1
ATOM 557 N N . GLU A 1 72 ? 10.677 -10.359 -3.644 1.00 93.88 72 GLU A N 1
ATOM 558 C CA . GLU A 1 72 ? 10.893 -9.741 -2.330 1.00 93.88 72 GLU A CA 1
ATOM 559 C C . GLU A 1 72 ? 9.856 -8.653 -2.043 1.00 93.88 72 GLU A C 1
ATOM 561 O O . GLU A 1 72 ? 9.317 -8.584 -0.940 1.00 93.88 72 GLU A O 1
ATOM 566 N N . ALA A 1 73 ? 9.517 -7.839 -3.048 1.00 93.75 73 ALA A N 1
ATOM 567 C CA . ALA A 1 73 ? 8.465 -6.834 -2.939 1.00 93.75 73 ALA A CA 1
ATOM 568 C C . ALA A 1 73 ? 7.107 -7.476 -2.608 1.00 93.75 73 ALA A C 1
ATOM 570 O O . ALA A 1 73 ? 6.366 -6.963 -1.770 1.00 93.75 73 ALA A O 1
ATOM 571 N N . ASN A 1 74 ? 6.795 -8.622 -3.221 1.00 93.06 74 ASN A N 1
ATOM 572 C CA . ASN A 1 74 ? 5.566 -9.361 -2.955 1.00 93.06 74 ASN A CA 1
ATOM 573 C C . ASN A 1 74 ? 5.510 -9.884 -1.509 1.00 93.06 74 ASN A C 1
ATOM 575 O O . ASN A 1 74 ? 4.528 -9.656 -0.803 1.00 93.06 74 ASN A O 1
ATOM 579 N N . GLU A 1 75 ? 6.581 -10.525 -1.032 1.00 94.50 75 GLU A N 1
ATOM 580 C CA . GLU A 1 75 ? 6.667 -11.001 0.356 1.00 94.50 75 GLU A CA 1
ATOM 581 C C . GLU A 1 75 ? 6.603 -9.851 1.372 1.00 94.50 75 GLU A C 1
ATOM 583 O O . GLU A 1 75 ? 5.887 -9.942 2.377 1.00 94.50 75 GLU A O 1
ATOM 588 N N . TYR A 1 76 ? 7.299 -8.744 1.095 1.00 94.75 76 TYR A N 1
ATOM 589 C CA . TYR A 1 76 ? 7.266 -7.533 1.914 1.00 94.75 76 TYR A CA 1
ATOM 590 C C . TYR A 1 76 ? 5.841 -6.988 2.049 1.0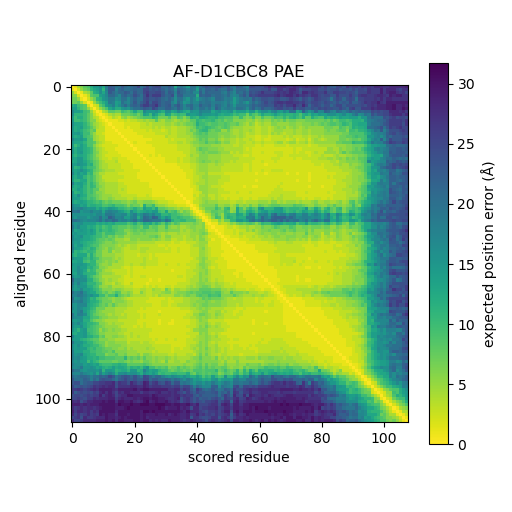0 94.75 76 TYR A C 1
ATOM 592 O O . TYR A 1 76 ? 5.356 -6.771 3.165 1.00 94.75 76 TYR A O 1
ATOM 600 N N . VAL A 1 77 ? 5.149 -6.814 0.922 1.00 94.19 77 VAL A N 1
ATOM 601 C CA . VAL A 1 77 ? 3.787 -6.272 0.868 1.00 94.19 77 VAL A CA 1
ATOM 602 C C . VAL A 1 77 ? 2.804 -7.193 1.579 1.00 94.19 77 VAL A C 1
ATOM 604 O O . VAL A 1 77 ? 2.020 -6.713 2.395 1.00 94.19 77 VAL A O 1
ATOM 607 N N . LEU A 1 78 ? 2.874 -8.507 1.34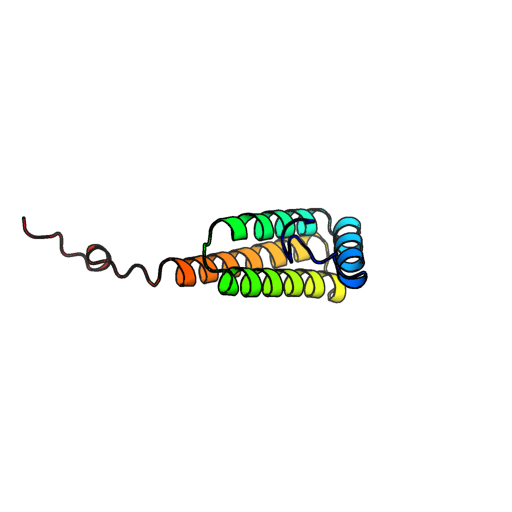7 1.00 92.75 78 LEU A N 1
ATOM 608 C CA . LEU A 1 78 ? 2.025 -9.480 2.038 1.00 92.75 78 LEU A CA 1
ATOM 609 C C . LEU A 1 78 ? 2.194 -9.392 3.556 1.00 92.75 78 LEU A C 1
ATOM 611 O O . LEU A 1 78 ? 1.207 -9.255 4.279 1.00 92.75 78 LEU A O 1
ATOM 615 N N . ARG A 1 79 ? 3.440 -9.387 4.047 1.00 95.06 79 ARG A N 1
ATOM 616 C CA . ARG A 1 79 ? 3.723 -9.261 5.482 1.00 95.06 79 ARG A CA 1
ATOM 617 C C . ARG A 1 79 ? 3.156 -7.962 6.057 1.00 95.06 79 ARG A C 1
ATOM 619 O O . ARG A 1 79 ? 2.601 -7.977 7.154 1.00 95.06 79 ARG A O 1
ATOM 626 N N . LYS A 1 80 ? 3.294 -6.839 5.348 1.00 95.19 80 LYS A N 1
ATOM 627 C CA . LYS A 1 80 ? 2.775 -5.541 5.802 1.00 95.19 80 LYS A CA 1
ATOM 628 C C . LYS A 1 80 ? 1.248 -5.497 5.800 1.00 95.19 80 LYS A C 1
ATOM 630 O O . LYS A 1 80 ? 0.670 -5.041 6.781 1.00 95.19 80 LYS A O 1
ATOM 635 N N . ILE A 1 81 ? 0.599 -6.024 4.763 1.00 90.81 81 ILE A N 1
ATOM 636 C CA . ILE A 1 81 ? -0.864 -6.125 4.691 1.00 90.81 81 ILE A CA 1
ATOM 637 C C . ILE A 1 81 ? -1.407 -6.970 5.849 1.00 90.81 81 ILE A C 1
ATOM 639 O O . ILE A 1 81 ? -2.401 -6.584 6.456 1.00 90.81 81 ILE A O 1
ATOM 643 N N . GLU A 1 82 ? -0.767 -8.090 6.198 1.00 90.38 82 GLU A N 1
ATOM 644 C CA . GLU A 1 82 ? -1.211 -8.921 7.326 1.00 90.38 82 GLU A CA 1
ATOM 645 C C . GLU A 1 82 ? -1.110 -8.192 8.674 1.00 90.38 82 GLU A C 1
ATOM 647 O O . GLU A 1 82 ? -2.038 -8.267 9.480 1.00 90.38 82 GLU A O 1
ATOM 652 N N . VAL A 1 83 ? -0.046 -7.411 8.895 1.00 91.06 83 VAL A N 1
ATOM 653 C CA . VAL A 1 83 ? 0.063 -6.542 10.081 1.00 91.06 83 VAL A CA 1
ATOM 654 C C . VAL A 1 83 ? -1.059 -5.501 10.096 1.00 91.06 83 VAL A C 1
ATOM 656 O O . VAL A 1 83 ? -1.758 -5.375 11.099 1.00 91.06 83 VAL A O 1
ATOM 659 N N . LEU A 1 84 ? -1.304 -4.813 8.976 1.00 88.12 84 LEU A N 1
ATOM 660 C CA . LEU A 1 84 ? -2.373 -3.813 8.883 1.00 88.12 84 LEU A CA 1
ATOM 661 C C . LEU A 1 84 ? -3.769 -4.416 9.090 1.00 88.12 84 LEU A C 1
ATOM 663 O O . LEU A 1 84 ? -4.627 -3.790 9.709 1.00 88.12 84 LEU A O 1
ATOM 667 N N . LYS A 1 85 ? -4.013 -5.639 8.608 1.00 84.06 85 LYS A N 1
ATOM 668 C CA . LYS A 1 85 ? -5.265 -6.367 8.864 1.00 84.06 85 LYS A CA 1
ATOM 669 C C . LYS A 1 85 ? -5.432 -6.698 10.345 1.00 84.06 85 LYS A C 1
ATOM 671 O O . LYS A 1 85 ? -6.548 -6.593 10.856 1.00 84.06 85 LYS A O 1
ATOM 676 N N . ALA A 1 86 ?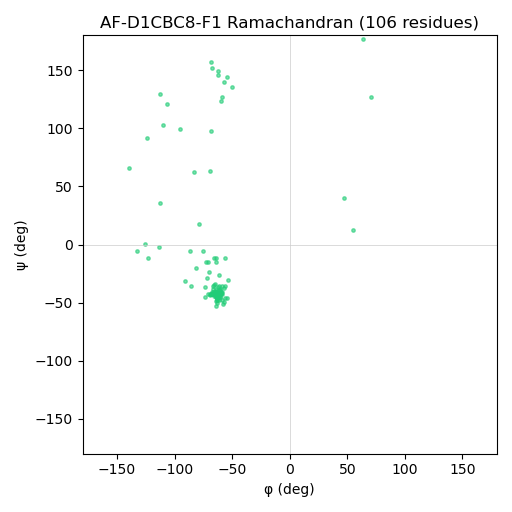 -4.360 -7.112 11.022 1.00 84.50 86 ALA A N 1
ATOM 677 C CA . ALA A 1 86 ? -4.389 -7.379 12.457 1.00 84.50 86 ALA A CA 1
ATOM 678 C C . ALA A 1 86 ? -4.695 -6.097 13.248 1.00 84.50 86 ALA A C 1
ATOM 680 O O . ALA A 1 86 ? -5.632 -6.098 14.045 1.00 84.50 86 ALA A O 1
ATOM 681 N N . GLU A 1 87 ? -4.010 -4.990 12.937 1.00 83.81 87 GLU A N 1
ATOM 682 C CA . GLU A 1 87 ? -4.283 -3.668 13.520 1.00 83.81 87 GLU A CA 1
ATOM 683 C C . GLU A 1 87 ? -5.738 -3.239 13.291 1.00 83.81 87 GLU A C 1
ATOM 685 O O . GLU A 1 87 ? -6.421 -2.799 14.215 1.00 83.81 87 GLU A O 1
ATOM 690 N N . LEU A 1 88 ? -6.249 -3.391 12.064 1.00 78.12 88 LEU A N 1
ATOM 691 C CA . LEU A 1 88 ? -7.631 -3.049 11.737 1.00 78.12 88 LEU A CA 1
ATOM 692 C C . LEU A 1 88 ? -8.620 -3.904 12.540 1.00 78.12 88 LEU A C 1
ATOM 694 O O . LEU A 1 88 ? -9.602 -3.377 13.059 1.00 78.12 88 LEU A O 1
ATOM 698 N N . ARG A 1 89 ? -8.362 -5.210 12.688 1.00 77.38 89 ARG A N 1
ATOM 699 C CA . ARG A 1 89 ? -9.206 -6.115 13.481 1.00 77.38 89 ARG A CA 1
ATOM 700 C C . ARG A 1 89 ? -9.223 -5.717 14.958 1.00 77.38 89 ARG A C 1
ATOM 702 O O . ARG A 1 89 ? -10.306 -5.620 15.528 1.00 77.38 89 ARG A O 1
ATOM 709 N N . GLU A 1 90 ? -8.067 -5.466 15.565 1.00 77.06 90 GLU A N 1
ATOM 710 C CA . GLU A 1 90 ? -7.980 -5.009 16.960 1.00 77.06 90 GLU A CA 1
ATOM 711 C C . GLU A 1 90 ? -8.704 -3.670 17.156 1.00 77.06 90 GLU A C 1
ATOM 713 O O . GLU A 1 90 ? -9.466 -3.504 18.107 1.00 77.06 90 GLU A O 1
ATOM 718 N N . ASN A 1 91 ? -8.556 -2.742 16.209 1.00 70.75 91 ASN A N 1
ATOM 719 C CA . ASN A 1 91 ? -9.211 -1.437 16.254 1.00 70.75 91 ASN A CA 1
ATOM 720 C C . ASN A 1 91 ? -10.727 -1.489 16.003 1.00 70.75 91 ASN A C 1
ATOM 722 O O . ASN A 1 91 ? -11.450 -0.605 16.474 1.00 70.75 91 ASN A O 1
ATOM 726 N N . MET A 1 92 ? -11.224 -2.464 15.236 1.00 66.00 92 MET A N 1
ATOM 727 C CA . MET A 1 92 ? -12.656 -2.620 14.948 1.00 66.00 92 MET A CA 1
ATOM 728 C C . MET A 1 92 ? -13.402 -3.415 16.019 1.00 66.00 92 MET A C 1
ATOM 730 O O . MET A 1 92 ? -14.551 -3.097 16.310 1.00 66.00 92 MET A O 1
ATOM 734 N N . PHE A 1 93 ? -12.767 -4.429 16.607 1.00 66.12 93 PHE A N 1
ATOM 735 C CA . PHE A 1 93 ? -13.438 -5.370 17.510 1.00 66.12 93 PHE A CA 1
ATOM 736 C C . PHE A 1 93 ? -12.951 -5.288 18.965 1.00 66.12 93 PHE A C 1
ATOM 738 O O . PHE A 1 93 ? -13.494 -5.986 19.820 1.00 66.12 93 PHE A O 1
ATOM 745 N N . GLY A 1 94 ? -11.963 -4.432 19.259 1.00 62.47 94 GLY A N 1
ATOM 746 C CA . GLY A 1 94 ? -11.263 -4.414 20.542 1.00 62.47 94 GLY A CA 1
ATOM 747 C C . GLY A 1 94 ? -10.488 -5.717 20.788 1.00 62.47 94 GLY A C 1
ATOM 748 O O . GLY A 1 94 ? -10.566 -6.663 19.995 1.00 62.47 94 GLY A O 1
ATOM 749 N N . PRO A 1 95 ? -9.743 -5.828 21.899 1.00 58.69 95 PRO A N 1
ATOM 750 C CA . PRO A 1 95 ? -9.312 -7.138 22.358 1.00 58.69 95 PRO A CA 1
ATOM 751 C C . PRO A 1 95 ? -10.571 -7.972 22.630 1.00 58.69 95 PRO A C 1
ATOM 753 O O . PRO A 1 95 ? -11.425 -7.564 23.418 1.00 58.69 95 PRO A O 1
ATOM 756 N N . GLN A 1 96 ? -10.707 -9.143 21.997 1.00 53.25 96 GLN A N 1
ATOM 757 C CA . GLN A 1 96 ? -11.750 -10.112 22.352 1.00 53.25 96 GLN A CA 1
ATOM 758 C C . GLN A 1 96 ? -11.459 -10.729 23.734 1.00 53.25 96 GLN A C 1
ATOM 760 O O . GLN A 1 96 ? -11.273 -11.933 23.880 1.00 53.25 96 GLN A O 1
ATOM 765 N N . THR A 1 97 ? -11.450 -9.921 24.791 1.00 55.41 97 THR A N 1
ATOM 766 C CA . THR A 1 97 ? -11.624 -10.391 26.166 1.00 55.41 97 THR A CA 1
ATOM 767 C C . THR A 1 97 ? -13.120 -10.533 26.426 1.00 55.41 97 THR A C 1
ATOM 769 O O . THR A 1 97 ? -13.705 -9.828 27.245 1.00 55.41 97 THR A O 1
ATOM 772 N N . GLY A 1 98 ? -13.779 -11.414 25.673 1.00 52.44 98 GLY A N 1
ATOM 773 C CA . GLY A 1 98 ? -15.119 -11.857 26.040 1.00 52.44 98 GLY A CA 1
ATOM 774 C C . GLY A 1 98 ? -15.042 -12.712 27.312 1.00 52.44 98 GLY A C 1
ATOM 775 O O . GLY A 1 98 ? -14.001 -13.323 27.564 1.00 52.44 98 GLY A O 1
ATOM 776 N N . PRO A 1 99 ? -16.128 -12.853 28.092 1.00 55.16 99 PRO A N 1
ATOM 777 C CA . PRO A 1 99 ? -16.177 -13.760 29.251 1.00 55.16 99 PRO A CA 1
ATOM 778 C C . PRO A 1 99 ? -15.848 -15.230 28.900 1.00 55.16 99 PRO A C 1
ATOM 780 O O . PRO A 1 99 ? -15.574 -16.037 29.782 1.00 55.16 99 PRO A O 1
ATOM 783 N N . TRP A 1 100 ? -15.802 -15.562 27.606 1.00 53.22 100 TRP A N 1
ATOM 784 C CA . TRP A 1 100 ? -15.383 -16.847 27.043 1.00 53.22 100 TRP A CA 1
ATOM 785 C C . TRP A 1 100 ? -13.860 -17.028 26.913 1.00 53.22 100 TRP A C 1
ATOM 787 O O . TRP A 1 100 ? -13.393 -18.162 26.854 1.00 53.22 100 TRP A O 1
ATOM 797 N N . ALA A 1 101 ? -13.068 -15.950 26.916 1.00 55.22 101 ALA A N 1
ATOM 798 C CA . ALA A 1 101 ? -11.602 -16.018 26.872 1.00 55.22 101 ALA A CA 1
ATOM 799 C C . ALA A 1 101 ? -10.995 -16.503 28.204 1.00 55.22 101 ALA A C 1
ATOM 801 O O . ALA A 1 101 ? -9.837 -16.908 28.256 1.00 55.22 101 ALA A O 1
ATOM 802 N N . GLN A 1 102 ? -11.785 -16.490 29.284 1.00 55.78 102 GLN A N 1
ATOM 803 C CA . GLN A 1 102 ? -11.346 -16.805 30.642 1.00 55.78 102 GLN A CA 1
ATOM 804 C C . GLN A 1 102 ? -11.965 -18.105 31.182 1.00 55.78 102 GLN A C 1
ATOM 806 O O . GLN A 1 102 ? -12.276 -18.189 32.364 1.00 55.78 102 GLN A O 1
ATOM 811 N N . GLY A 1 103 ? -12.167 -19.119 30.331 1.00 55.41 103 GLY A N 1
ATOM 812 C CA . GLY A 1 103 ? -12.242 -20.539 30.720 1.00 55.41 103 GLY A CA 1
ATOM 813 C C . GLY A 1 103 ? -13.247 -20.962 31.803 1.00 55.41 103 GLY A C 1
ATOM 814 O O . GLY A 1 103 ? -13.156 -22.084 32.297 1.00 55.41 103 GLY A O 1
ATOM 815 N N . LYS A 1 104 ? -14.198 -20.116 32.202 1.00 57.56 104 LYS A N 1
ATOM 816 C CA . LYS A 1 104 ? -15.261 -20.486 33.136 1.00 57.56 104 LYS A CA 1
ATOM 817 C C . LYS A 1 104 ? -16.568 -20.528 32.354 1.00 57.56 104 LYS A C 1
ATOM 819 O O . LYS A 1 104 ? -17.099 -19.463 32.044 1.00 57.56 104 LYS A O 1
ATOM 824 N N . PRO A 1 105 ? -17.079 -21.722 32.002 1.00 59.16 105 PRO A N 1
ATOM 825 C CA . PRO A 1 105 ? -18.407 -21.813 31.418 1.00 59.16 105 PRO A CA 1
ATOM 826 C C . PRO A 1 105 ? -19.419 -21.174 32.385 1.00 59.16 105 PRO A C 1
ATOM 828 O O . PRO A 1 105 ? -19.276 -21.340 33.606 1.00 59.16 105 PRO A O 1
ATOM 831 N N .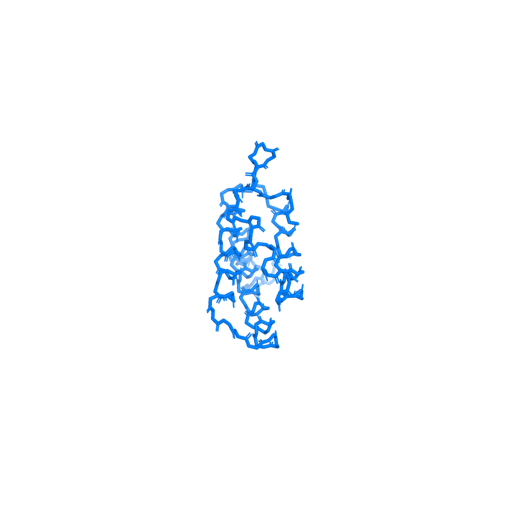 PRO A 1 106 ? -20.409 -20.417 31.879 1.00 58.00 106 PRO A N 1
ATOM 832 C CA . PRO A 1 106 ? -21.448 -19.854 32.725 1.00 58.00 106 PRO A CA 1
ATOM 833 C C . PRO A 1 106 ? -22.159 -21.003 33.444 1.00 58.00 106 PRO A C 1
ATOM 835 O O . PRO A 1 106 ? -22.590 -21.968 32.814 1.00 58.00 106 PRO A O 1
ATOM 838 N N . ARG A 1 107 ? -22.239 -20.917 34.775 1.00 67.56 107 ARG A N 1
ATOM 839 C CA . ARG A 1 107 ? -23.104 -21.796 35.563 1.00 67.56 107 ARG A CA 1
ATOM 840 C C . ARG A 1 107 ? -24.544 -21.404 35.229 1.00 67.56 107 ARG A C 1
ATOM 842 O O . ARG A 1 107 ? -25.012 -20.386 35.734 1.00 67.56 107 ARG A O 1
ATOM 849 N N . ILE A 1 108 ? -25.164 -22.150 34.317 1.00 66.00 108 ILE A N 1
ATOM 850 C CA . ILE A 1 108 ? -26.623 -22.197 34.154 1.00 66.00 108 ILE A CA 1
ATOM 851 C C . ILE A 1 108 ? -27.177 -23.045 35.295 1.00 66.00 108 ILE A C 1
ATOM 853 O O . ILE A 1 108 ? -26.570 -24.108 35.564 1.00 66.00 108 ILE A O 1
#

Nearest PDB structures (foldseek):
  2hfi-assembly1_A  TM=2.793E-01  e=3.710E+00  Bacillus subtilis
  6sss-assembly1_C  TM=2.960E-01  e=6.011E+00  Homo sapiens
  7k4b-assembly1_A  TM=2.608E-01  e=6.692E+00  Homo sapiens

Radius of gyration: 17.56 Å; Cα contacts (8 Å, |Δi|>4): 58; chains: 1; bounding box: 40×37×50 Å

Organism: Thermobaculum terrenum (strain ATCC BAA-798 / CCMEE 7001 / YNP1) (NCBI:txid525904)

Foldseek 3Di:
DQPADDPPDGDDPVRVVLLVLCCVLAVVLSVLLVVLLVVLVVDPDSVLSVVLNVQSVVLSVCCNVVVDDNVVSNVSSVVSSVVSVVVSCCVRPPPPPDVVVVPDDDDD

Secondary structure (DSSP, 8-state):
-TTSS-SSSPPPHHHHHHHHHHHHH-HHHHHHHHHHHHHGGG-S-HHHHHHHHHHHHHHHHHHHHHT--HHHHHHHHHHHHHHHHHHHHHHHH-----TTTTT-----